Protein AF-A0A959NF34-F1 (afdb_monomer_lite)

Foldseek 3Di:
DVVVVQVPFWKWFFFADDPQAQWTWTQGPLAIWIKGFDPPDDDDGGFMKGDHRPDFAKDWIAGPVVGDIGIITTPDHSDHPVRVQVVCCVRPPDPPDPPPDGDDTHDHPVDDD

pLDDT: mean 90.26, std 12.03, range [48.81, 98.44]

Sequence (113 aa):
DHHNYWLDKEQGEVVYSDTYCSYYVVETYYGYTIVRSYAGYKPYEGTIVYGDFSSRGTRDMYNYSEDFVFTGTVTDYWLSYDEAQDALDYYCPVYGKGVTTKRVFKKSTLFKK

Radius of gyration: 13.53 Å; chains: 1; bounding box: 29×34×32 Å

Secondary structure (DSSP, 8-state):
-HHHHHHTSEEEEEEEE-TT-SEEEEEETTEEEEEEEBTTB-PPTT-EEEE--SS-EEEEEEETTTTEEEEEEEEEEEE-HHHHHHHHHHHS--TTS---SPPPPPPPSS---

Structure (mmCIF, N/CA/C/O backbone):
data_AF-A0A959NF34-F1
#
_entry.id   AF-A0A959NF34-F1
#
loop_
_atom_site.group_PDB
_atom_site.id
_atom_site.type_symbol
_atom_site.label_atom_id
_atom_site.label_alt_id
_atom_site.label_comp_id
_atom_site.label_asym_id
_atom_site.label_entity_id
_atom_site.label_seq_id
_atom_site.pdbx_PDB_ins_code
_atom_site.Cartn_x
_atom_site.Cartn_y
_atom_site.Cartn_z
_atom_site.occupancy
_atom_site.B_iso_or_equiv
_atom_site.auth_seq_id
_atom_site.auth_comp_id
_atom_site.auth_asym_id
_atom_site.auth_atom_id
_atom_site.pdbx_PDB_model_num
ATOM 1 N N . ASP A 1 1 ? 13.946 -12.216 -17.776 1.00 62.25 1 ASP A N 1
ATOM 2 C CA . ASP A 1 1 ? 13.018 -11.224 -18.361 1.00 62.25 1 ASP A CA 1
ATOM 3 C C . ASP A 1 1 ? 12.377 -10.432 -17.232 1.00 62.25 1 ASP A C 1
ATOM 5 O O . ASP A 1 1 ? 12.197 -10.950 -16.139 1.00 62.25 1 ASP A O 1
ATOM 9 N N . HIS A 1 2 ? 12.151 -9.140 -17.454 1.00 62.22 2 HIS A N 1
ATOM 10 C CA . HIS A 1 2 ? 11.795 -8.208 -16.382 1.00 62.22 2 HIS A CA 1
ATOM 11 C C . HIS A 1 2 ? 10.414 -8.506 -15.769 1.00 62.22 2 HIS A C 1
ATOM 13 O O . HIS A 1 2 ? 10.252 -8.373 -14.562 1.00 62.22 2 HIS A O 1
ATOM 19 N N . HIS A 1 3 ? 9.453 -8.988 -16.568 1.00 70.19 3 HIS A N 1
ATOM 20 C CA . HIS A 1 3 ? 8.113 -9.341 -16.084 1.00 70.19 3 HIS A CA 1
ATOM 21 C C . HIS A 1 3 ? 8.120 -10.545 -15.138 1.00 70.19 3 HIS A C 1
ATOM 23 O O . HIS A 1 3 ? 7.523 -10.460 -14.069 1.00 70.19 3 HIS A O 1
ATOM 29 N N . ASN A 1 4 ? 8.831 -11.631 -15.466 1.00 82.50 4 ASN A N 1
ATOM 30 C CA . ASN A 1 4 ? 8.807 -12.831 -14.620 1.00 82.50 4 ASN A CA 1
ATOM 31 C C . ASN A 1 4 ? 9.350 -12.568 -13.212 1.00 82.50 4 ASN A C 1
ATOM 33 O O . ASN A 1 4 ? 8.801 -13.085 -12.248 1.00 82.50 4 ASN A O 1
ATOM 37 N N . TYR A 1 5 ? 10.361 -11.701 -13.068 1.00 90.38 5 TYR A N 1
ATOM 38 C CA . TYR A 1 5 ? 10.885 -11.350 -11.745 1.00 90.38 5 TYR A CA 1
ATOM 39 C C . TYR A 1 5 ? 9.811 -10.769 -10.814 1.00 90.38 5 TYR A C 1
ATOM 41 O O . TYR A 1 5 ? 9.795 -11.094 -9.626 1.00 90.38 5 TYR A O 1
ATOM 49 N N . TRP A 1 6 ? 8.949 -9.890 -11.334 1.00 94.44 6 TRP A N 1
ATOM 50 C CA . TRP A 1 6 ? 7.914 -9.227 -10.542 1.00 94.44 6 TRP A CA 1
ATOM 51 C C . TRP A 1 6 ? 6.704 -10.121 -10.302 1.00 94.44 6 TRP A C 1
ATOM 53 O O . TRP A 1 6 ? 6.147 -10.089 -9.211 1.00 94.44 6 TRP A O 1
ATOM 63 N N . LEU A 1 7 ? 6.318 -10.938 -11.284 1.00 92.69 7 LEU A N 1
ATOM 64 C CA . LEU A 1 7 ? 5.161 -11.829 -11.155 1.00 92.69 7 LEU A CA 1
ATOM 65 C C . LEU A 1 7 ? 5.380 -12.957 -10.134 1.00 92.69 7 LEU A C 1
ATOM 67 O O . LEU A 1 7 ? 4.405 -13.471 -9.594 1.00 92.69 7 LEU A O 1
ATOM 71 N N . ASP A 1 8 ? 6.637 -13.273 -9.811 1.00 93.31 8 ASP A N 1
ATOM 72 C CA . ASP A 1 8 ? 7.005 -14.188 -8.723 1.00 93.31 8 ASP A CA 1
ATOM 73 C C . ASP A 1 8 ? 6.953 -13.531 -7.323 1.00 93.31 8 ASP A C 1
ATOM 75 O O . ASP A 1 8 ? 7.216 -14.189 -6.311 1.00 93.31 8 ASP A O 1
ATOM 79 N N . LYS A 1 9 ? 6.668 -12.224 -7.232 1.00 95.56 9 LYS A N 1
ATOM 80 C CA . LYS A 1 9 ? 6.549 -11.488 -5.960 1.00 95.56 9 LYS A CA 1
ATOM 81 C C . LYS A 1 9 ? 5.129 -11.534 -5.402 1.00 95.56 9 LYS A C 1
ATOM 83 O O . LYS A 1 9 ? 4.193 -11.994 -6.050 1.00 95.56 9 LYS A O 1
ATOM 88 N N . GLU A 1 10 ? 4.971 -11.040 -4.175 1.00 97.00 10 GLU A N 1
ATOM 89 C CA . GLU A 1 10 ? 3.664 -10.941 -3.533 1.00 97.00 10 GLU A CA 1
ATOM 90 C C . GLU A 1 10 ? 2.753 -10.020 -4.351 1.00 97.00 10 GLU A C 1
ATOM 92 O O . GLU A 1 10 ? 3.118 -8.884 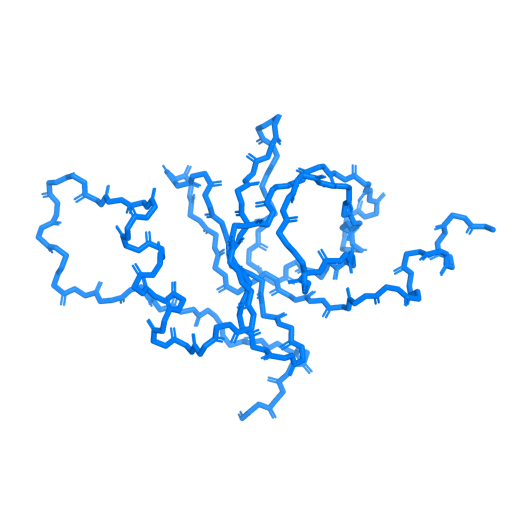-4.662 1.00 97.00 10 GLU A O 1
ATOM 97 N N . GLN A 1 11 ? 1.570 -10.527 -4.696 1.00 97.31 11 GLN A N 1
ATOM 98 C CA . GLN A 1 11 ? 0.533 -9.777 -5.390 1.00 97.31 11 GLN A CA 1
ATOM 99 C C . GLN A 1 11 ? -0.353 -9.045 -4.378 1.00 97.31 11 GLN A C 1
ATOM 101 O O . GLN A 1 11 ? -0.762 -9.616 -3.363 1.00 97.31 11 GLN A O 1
ATOM 106 N N . GLY A 1 12 ? -0.712 -7.806 -4.698 1.00 97.75 12 GLY A N 1
ATOM 107 C CA . GLY A 1 12 ? -1.691 -7.034 -3.950 1.00 97.75 12 GLY A CA 1
ATOM 108 C C . GLY A 1 12 ? -2.548 -6.144 -4.843 1.00 97.75 12 GLY A C 1
ATOM 109 O O . GLY A 1 12 ? -2.257 -5.927 -6.021 1.00 97.75 12 GLY A O 1
ATOM 110 N N . GLU A 1 13 ? -3.616 -5.615 -4.259 1.00 98.19 13 GLU A N 1
ATOM 111 C CA . GLU A 1 13 ? -4.491 -4.627 -4.884 1.00 98.19 13 GLU A CA 1
ATOM 112 C C . GLU A 1 13 ? -4.588 -3.396 -3.994 1.00 98.19 13 GLU A C 1
ATOM 114 O O . GLU A 1 13 ? -4.762 -3.497 -2.780 1.00 98.19 13 GLU A O 1
ATOM 119 N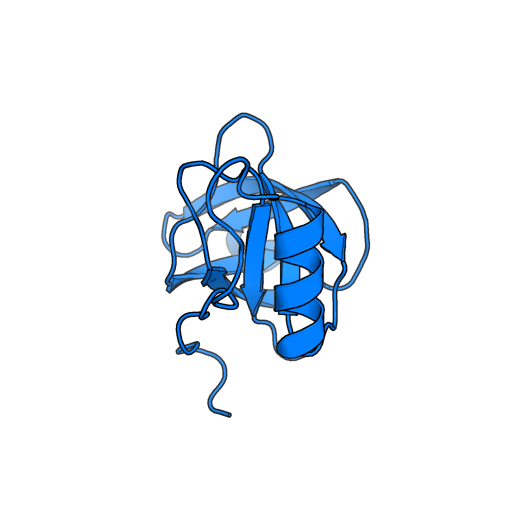 N . VAL A 1 14 ? -4.499 -2.216 -4.596 1.00 97.94 14 VAL A N 1
ATOM 120 C CA . VAL A 1 14 ? -4.684 -0.962 -3.869 1.00 97.94 14 VAL A CA 1
ATOM 121 C C . VAL A 1 14 ? -6.163 -0.812 -3.520 1.00 97.94 14 VAL A C 1
ATOM 123 O O . VAL A 1 14 ? -6.999 -0.602 -4.396 1.00 97.94 14 VAL A O 1
ATOM 126 N N . VAL A 1 15 ? -6.501 -0.905 -2.238 1.00 97.56 15 VAL A N 1
ATOM 127 C CA . VAL A 1 15 ? -7.888 -0.83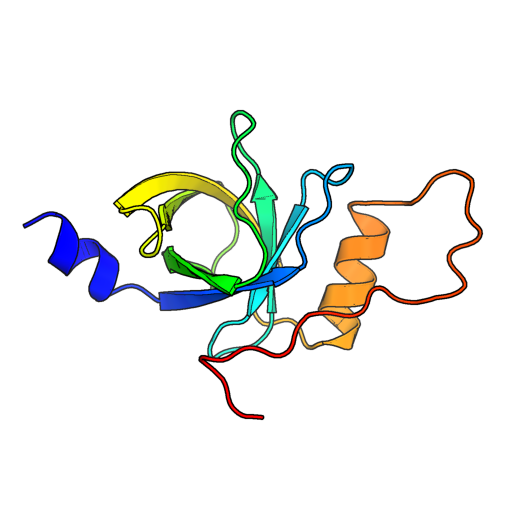6 -1.741 1.00 97.56 15 VAL A CA 1
ATOM 128 C C . VAL A 1 15 ? -8.246 0.520 -1.144 1.00 97.56 15 VAL A C 1
ATOM 130 O O . VAL A 1 15 ? -9.417 0.783 -0.873 1.00 97.56 15 VAL A O 1
ATOM 133 N N . TYR A 1 16 ? -7.254 1.389 -0.950 1.00 96.06 16 TYR A N 1
ATOM 134 C CA . TYR A 1 16 ? -7.470 2.760 -0.508 1.00 96.06 16 TYR A CA 1
ATOM 135 C C . TYR A 1 16 ? -6.370 3.691 -1.006 1.00 96.06 16 TYR A C 1
ATOM 137 O O . TYR A 1 16 ? -5.188 3.394 -0.827 1.00 96.06 16 TYR A O 1
ATOM 145 N N . SER A 1 17 ? -6.744 4.840 -1.570 1.00 93.81 17 SER A N 1
ATOM 146 C CA . SER A 1 17 ? -5.806 5.892 -1.976 1.00 93.81 17 SER A CA 1
ATOM 147 C C . SER A 1 17 ? -6.507 7.252 -1.973 1.00 93.81 17 SER A C 1
ATOM 149 O O . SER A 1 17 ? -7.536 7.422 -2.618 1.00 93.81 17 SER A O 1
ATOM 151 N N . ASP A 1 18 ? -5.961 8.239 -1.256 1.00 88.12 18 ASP A N 1
ATOM 152 C CA . ASP A 1 18 ? -6.576 9.569 -1.112 1.00 88.12 18 ASP A CA 1
ATOM 153 C C . ASP A 1 18 ? -5.641 10.684 -1.577 1.00 88.12 18 ASP A C 1
ATOM 155 O O . ASP A 1 18 ? -4.472 10.701 -1.210 1.00 88.12 18 ASP A O 1
ATOM 159 N N . THR A 1 19 ? -6.138 11.653 -2.346 1.00 84.75 19 THR A N 1
ATOM 160 C CA . THR A 1 19 ? -5.333 12.734 -2.949 1.00 84.75 19 THR A CA 1
ATOM 161 C C . THR A 1 19 ? -4.523 13.554 -1.938 1.00 84.75 19 THR A C 1
ATOM 163 O O . THR A 1 19 ? -3.438 14.023 -2.274 1.00 84.75 19 THR A O 1
ATOM 166 N N . TYR A 1 20 ? -5.000 13.702 -0.702 1.00 84.44 20 TYR A N 1
ATOM 167 C CA . TYR A 1 20 ? -4.386 14.549 0.325 1.00 84.44 20 TYR A CA 1
ATOM 168 C C . TYR A 1 20 ? -3.464 13.778 1.279 1.00 84.44 20 TYR A C 1
ATOM 170 O O . TYR A 1 20 ? -2.732 14.384 2.060 1.00 84.44 20 TYR A O 1
ATOM 178 N N . CYS A 1 21 ? -3.476 12.448 1.207 1.00 89.06 21 CYS A N 1
ATOM 179 C CA . CYS A 1 21 ? -2.689 11.550 2.039 1.00 89.06 21 CYS A CA 1
ATOM 180 C C . CYS A 1 21 ? -1.542 10.933 1.228 1.00 89.06 21 CYS A C 1
ATOM 182 O O . CYS A 1 21 ? -1.748 10.366 0.156 1.00 89.06 21 CYS A O 1
ATOM 184 N N . SER A 1 22 ? -0.309 10.999 1.733 1.00 93.06 22 SER A N 1
ATOM 185 C CA . SER A 1 22 ? 0.838 10.327 1.094 1.00 93.06 22 SER A CA 1
ATOM 186 C C . SER A 1 22 ? 0.872 8.818 1.344 1.00 93.06 22 SER A C 1
ATOM 188 O O . SER A 1 22 ? 1.834 8.166 0.959 1.00 93.06 22 SER A O 1
ATOM 190 N N . TYR A 1 23 ? -0.132 8.259 2.010 1.00 95.44 23 TYR A N 1
ATOM 191 C CA . TYR A 1 23 ? -0.227 6.838 2.305 1.00 95.44 23 TYR A CA 1
ATOM 192 C C . TYR A 1 23 ? -1.390 6.224 1.530 1.00 95.44 23 TYR A C 1
ATOM 194 O O . TYR A 1 23 ? -2.402 6.876 1.268 1.00 95.44 23 TYR A O 1
ATOM 202 N N . TYR A 1 24 ? -1.220 4.970 1.144 1.00 96.56 24 TYR A N 1
ATOM 203 C CA . TYR A 1 24 ? -2.235 4.152 0.497 1.00 96.56 24 TYR A CA 1
ATOM 204 C C . TYR A 1 24 ? -2.203 2.748 1.098 1.00 96.56 24 TYR A C 1
ATOM 206 O O . TYR A 1 24 ? -1.239 2.369 1.770 1.00 96.56 24 TYR A O 1
ATOM 214 N N . VAL A 1 25 ? -3.279 1.998 0.883 1.00 97.81 25 VAL A N 1
ATOM 215 C CA . VAL A 1 25 ? -3.438 0.649 1.431 1.00 97.81 25 VAL A CA 1
ATOM 216 C C . VAL A 1 25 ? -3.451 -0.349 0.299 1.00 97.81 25 VAL A C 1
ATOM 218 O O . VAL A 1 25 ? -4.211 -0.201 -0.659 1.00 97.81 25 VAL A O 1
ATOM 221 N N . VAL A 1 26 ? -2.630 -1.378 0.449 1.00 98.19 26 VAL A N 1
ATOM 222 C CA . VAL A 1 26 ? -2.612 -2.555 -0.410 1.00 98.19 26 VAL A CA 1
ATOM 223 C C . VAL A 1 26 ? -3.214 -3.707 0.382 1.00 98.19 26 VAL A C 1
ATOM 225 O O . VAL A 1 26 ? -2.739 -4.015 1.471 1.00 98.19 26 VAL A O 1
ATOM 228 N N . GLU A 1 27 ? -4.267 -4.333 -0.134 1.00 98.25 27 GLU A N 1
ATOM 229 C CA . GLU A 1 27 ? -4.705 -5.632 0.369 1.00 98.25 27 GLU A CA 1
ATOM 230 C C . GLU A 1 27 ? -3.857 -6.715 -0.298 1.00 98.25 27 GLU A C 1
ATOM 232 O O . GLU A 1 27 ? -3.651 -6.695 -1.513 1.00 98.25 27 GLU A O 1
ATOM 237 N N . THR A 1 28 ? -3.355 -7.644 0.507 1.00 97.31 28 THR A N 1
ATOM 238 C CA . THR A 1 28 ? -2.622 -8.831 0.070 1.00 97.31 28 THR A CA 1
ATOM 239 C C . THR A 1 28 ? -3.277 -10.082 0.646 1.00 97.31 28 THR A C 1
ATOM 241 O O . THR A 1 28 ? -4.229 -10.017 1.432 1.00 97.31 28 THR A O 1
ATOM 244 N N . TYR A 1 29 ? -2.749 -11.254 0.289 1.00 95.81 29 TYR A N 1
ATOM 245 C CA . TYR A 1 29 ? -3.223 -12.524 0.838 1.00 95.81 29 TYR A CA 1
ATOM 246 C C . TYR A 1 29 ? -3.150 -12.575 2.377 1.00 95.81 29 TYR A C 1
ATOM 248 O O . TYR A 1 29 ? -3.982 -13.218 3.016 1.00 95.81 29 TYR A O 1
ATOM 256 N N . TYR A 1 30 ? -2.182 -11.878 2.980 1.00 96.00 30 TYR A N 1
ATOM 257 C CA . TYR A 1 30 ? -1.920 -11.924 4.420 1.00 96.00 30 TYR A CA 1
ATOM 258 C C . TYR A 1 30 ? -2.655 -10.849 5.230 1.00 96.00 30 TYR A C 1
ATOM 260 O O . TYR A 1 30 ? -2.601 -10.877 6.457 1.00 96.00 30 TYR A O 1
ATOM 268 N N . GLY A 1 31 ? -3.343 -9.906 4.582 1.00 97.00 31 GLY A N 1
ATOM 269 C CA . GLY A 1 31 ? -4.020 -8.800 5.259 1.00 97.00 31 GLY A CA 1
ATOM 270 C C . GLY A 1 31 ? -3.852 -7.487 4.508 1.00 97.00 31 GLY A C 1
ATOM 271 O O . GLY A 1 31 ? -3.849 -7.464 3.281 1.00 97.00 31 GLY A O 1
ATOM 272 N N . TYR A 1 32 ? -3.733 -6.393 5.251 1.00 98.19 32 TYR A N 1
ATOM 273 C CA . TYR A 1 32 ? -3.555 -5.055 4.701 1.00 98.19 32 TYR A CA 1
ATOM 274 C C . TYR A 1 32 ? -2.148 -4.532 4.994 1.00 98.19 32 TYR A C 1
ATOM 276 O O . TYR A 1 32 ? -1.592 -4.744 6.076 1.00 98.19 32 TYR A O 1
ATOM 284 N N . THR A 1 33 ? -1.594 -3.815 4.024 1.00 98.44 33 THR A N 1
ATOM 285 C CA . THR A 1 33 ? -0.270 -3.205 4.086 1.00 98.44 33 THR A CA 1
ATOM 286 C C . THR A 1 33 ? -0.392 -1.711 3.826 1.00 98.44 33 THR A C 1
ATOM 288 O O . THR A 1 33 ? -0.995 -1.281 2.841 1.00 98.44 33 THR A O 1
ATOM 291 N N . ILE A 1 34 ? 0.198 -0.914 4.714 1.00 97.88 34 ILE A N 1
ATOM 292 C CA . ILE A 1 34 ? 0.268 0.539 4.594 1.00 97.88 34 ILE A CA 1
ATOM 293 C C . ILE A 1 34 ? 1.559 0.905 3.878 1.00 97.88 34 ILE A C 1
ATOM 295 O O . ILE A 1 34 ? 2.661 0.533 4.298 1.00 97.88 34 ILE A O 1
ATOM 299 N N . VAL A 1 35 ? 1.420 1.669 2.799 1.00 98.06 35 VAL A N 1
ATOM 300 C CA . VAL A 1 35 ? 2.555 2.104 1.996 1.00 98.06 35 VAL A CA 1
ATOM 301 C C . VAL A 1 35 ? 2.551 3.615 1.865 1.00 98.06 35 VAL A C 1
ATOM 303 O O . VAL A 1 35 ? 1.563 4.226 1.461 1.00 98.06 35 VAL A O 1
ATOM 306 N N . ARG A 1 36 ? 3.690 4.233 2.173 1.00 97.19 36 ARG A N 1
ATOM 307 C CA . ARG A 1 36 ? 3.944 5.641 1.883 1.00 97.19 36 ARG A CA 1
ATOM 308 C C . ARG A 1 36 ? 4.422 5.786 0.441 1.00 97.19 36 ARG A C 1
ATOM 310 O O . ARG A 1 36 ? 5.399 5.150 0.042 1.00 97.19 36 ARG A O 1
ATOM 317 N N . SER A 1 37 ? 3.773 6.659 -0.322 1.00 94.62 37 SER A N 1
ATOM 318 C CA . SER A 1 37 ? 4.211 7.075 -1.654 1.00 94.62 37 SER A CA 1
ATOM 319 C C . SER A 1 37 ? 5.610 7.690 -1.605 1.00 94.62 37 SER A C 1
ATOM 321 O O . SER A 1 37 ? 5.902 8.490 -0.708 1.00 94.62 37 SER A O 1
ATOM 323 N N . TYR A 1 38 ? 6.436 7.392 -2.604 1.00 90.69 38 TYR A N 1
ATOM 324 C CA . TYR A 1 38 ? 7.744 8.010 -2.800 1.00 90.69 38 TYR A CA 1
ATOM 325 C C . TYR A 1 38 ? 7.769 8.791 -4.122 1.00 90.69 38 TYR A C 1
ATOM 327 O O . TYR A 1 38 ? 7.076 8.439 -5.072 1.00 90.69 38 TYR A O 1
ATOM 335 N N . ALA A 1 39 ? 8.545 9.880 -4.176 1.00 82.44 39 ALA A N 1
ATOM 336 C CA . ALA A 1 39 ? 8.738 10.708 -5.376 1.00 82.44 39 ALA A CA 1
ATOM 337 C C . ALA A 1 39 ? 7.444 11.192 -6.078 1.00 82.44 39 ALA A C 1
ATOM 339 O O . ALA A 1 39 ? 7.438 11.446 -7.278 1.00 82.44 39 ALA A O 1
ATOM 340 N N . GLY A 1 40 ? 6.347 11.352 -5.329 1.00 79.25 40 GLY A N 1
ATOM 341 C CA . GLY A 1 40 ? 5.091 11.922 -5.830 1.00 79.25 40 GLY A CA 1
ATOM 342 C C . GLY A 1 40 ? 4.184 10.955 -6.596 1.00 79.25 40 GLY A C 1
ATOM 343 O O . GLY A 1 40 ? 3.062 11.338 -6.918 1.00 79.25 40 GLY A O 1
ATOM 344 N N . TYR A 1 41 ? 4.609 9.712 -6.839 1.00 90.19 41 TYR A N 1
ATOM 345 C CA . TYR A 1 41 ? 3.744 8.699 -7.436 1.00 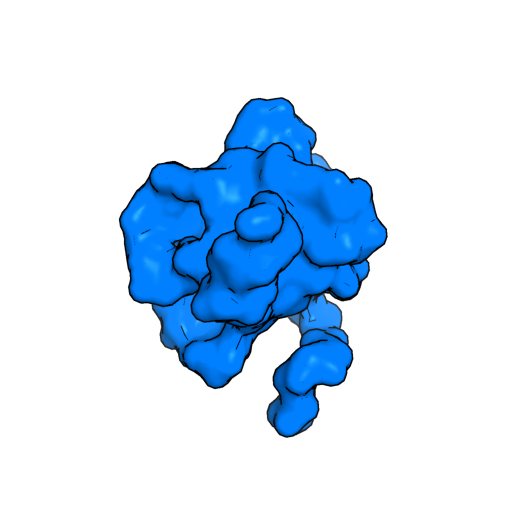90.19 41 TYR A CA 1
ATOM 346 C C . TYR A 1 41 ? 2.966 7.925 -6.367 1.00 90.19 41 TYR A C 1
ATOM 348 O O . TYR A 1 41 ? 3.540 7.432 -5.392 1.00 90.19 41 TYR A O 1
ATOM 356 N N . LYS A 1 42 ? 1.652 7.799 -6.564 1.00 93.19 42 LYS A N 1
ATOM 357 C CA . LYS A 1 42 ? 0.765 6.996 -5.723 1.00 93.19 42 LYS A CA 1
ATOM 358 C C . LYS A 1 42 ? -0.289 6.315 -6.601 1.00 93.19 42 LYS A C 1
ATOM 360 O O . LYS A 1 42 ? -1.004 7.031 -7.302 1.00 93.19 42 LYS A O 1
ATOM 365 N N . PRO A 1 43 ? -0.405 4.980 -6.558 1.00 94.62 43 PRO A N 1
ATOM 366 C CA . PRO A 1 43 ? -1.377 4.261 -7.370 1.00 94.62 43 PRO A CA 1
ATOM 367 C C . PRO A 1 43 ? -2.822 4.538 -6.921 1.00 94.62 43 PRO A C 1
ATOM 369 O O . PRO A 1 43 ? -3.081 4.922 -5.772 1.00 94.62 43 PRO A O 1
ATOM 372 N N . TYR A 1 44 ? -3.765 4.352 -7.844 1.00 94.56 44 TYR A N 1
ATOM 373 C CA . TYR A 1 44 ? -5.198 4.523 -7.604 1.00 94.56 44 TYR A CA 1
ATOM 374 C C . TYR A 1 44 ? -5.839 3.242 -7.059 1.00 94.56 44 TYR A C 1
ATOM 376 O O . TYR A 1 44 ? -5.281 2.151 -7.140 1.00 94.56 44 TYR A O 1
ATOM 384 N N . GLU A 1 45 ? -7.043 3.364 -6.503 1.00 96.31 45 GLU A N 1
ATOM 385 C CA . GLU A 1 45 ? -7.803 2.209 -6.021 1.00 96.31 45 GLU A CA 1
ATOM 386 C C . GLU A 1 45 ? -8.156 1.233 -7.157 1.00 96.31 45 GLU A C 1
ATOM 388 O O . GLU A 1 45 ? -8.729 1.612 -8.180 1.00 96.31 45 GLU A O 1
ATOM 393 N N . GLY A 1 46 ? -7.895 -0.056 -6.944 1.00 96.44 46 GLY A N 1
ATOM 394 C CA . GLY A 1 46 ? -8.044 -1.134 -7.923 1.00 96.44 46 GLY A CA 1
ATOM 395 C C . GLY A 1 46 ? -6.784 -1.428 -8.740 1.00 96.44 46 GLY A C 1
ATOM 396 O O . GLY A 1 46 ? -6.788 -2.379 -9.517 1.00 96.44 46 GLY A O 1
ATOM 397 N N . THR A 1 47 ? -5.709 -0.647 -8.586 1.00 97.25 47 THR A N 1
ATOM 398 C CA . THR A 1 47 ? -4.423 -0.958 -9.218 1.00 97.25 47 THR A CA 1
ATOM 399 C C . THR A 1 47 ? -3.857 -2.259 -8.649 1.00 97.25 47 THR A C 1
ATOM 401 O O . THR A 1 47 ? -3.769 -2.423 -7.429 1.00 97.25 47 THR A O 1
ATOM 404 N N . ILE A 1 48 ? -3.439 -3.161 -9.538 1.00 97.75 48 ILE A N 1
ATOM 405 C CA . ILE A 1 48 ? -2.764 -4.409 -9.176 1.00 97.75 48 ILE A CA 1
ATOM 406 C C . ILE A 1 48 ? -1.264 -4.153 -9.104 1.00 97.75 48 ILE A C 1
ATOM 408 O O . ILE A 1 48 ? -0.662 -3.631 -10.046 1.00 97.75 48 ILE A O 1
ATOM 412 N N . VAL A 1 49 ? -0.662 -4.533 -7.983 1.00 97.69 49 VAL A N 1
ATOM 413 C CA . VAL A 1 49 ? 0.752 -4.303 -7.697 1.00 97.69 49 VAL A CA 1
ATOM 414 C C . VAL A 1 49 ? 1.448 -5.595 -7.286 1.00 97.69 49 VAL A C 1
ATOM 416 O O . VAL A 1 49 ? 0.843 -6.474 -6.675 1.00 97.69 49 VAL A O 1
ATOM 419 N N . TYR A 1 50 ? 2.734 -5.689 -7.605 1.00 97.94 50 TYR A N 1
ATOM 420 C CA . TYR A 1 50 ? 3.609 -6.782 -7.194 1.00 97.94 50 TYR A CA 1
ATOM 421 C C . TYR A 1 50 ? 4.828 -6.232 -6.461 1.00 97.94 50 TYR A C 1
ATOM 423 O O . TYR A 1 50 ? 5.423 -5.238 -6.881 1.00 97.94 50 TYR A O 1
ATOM 431 N N . GLY A 1 51 ? 5.230 -6.877 -5.372 1.00 97.00 51 GLY A N 1
ATOM 432 C CA . GLY A 1 51 ? 6.370 -6.423 -4.585 1.00 97.00 51 GLY A CA 1
ATOM 433 C C . GLY A 1 51 ? 6.598 -7.263 -3.340 1.00 97.00 51 GLY A C 1
ATOM 434 O O . GLY A 1 51 ? 6.056 -8.351 -3.194 1.00 97.00 51 GLY A O 1
ATOM 435 N N . ASP A 1 52 ? 7.433 -6.761 -2.441 1.00 97.25 52 ASP A N 1
ATOM 436 C CA . ASP A 1 52 ? 7.484 -7.264 -1.070 1.00 97.25 52 ASP A CA 1
ATOM 437 C C . ASP A 1 52 ? 6.578 -6.366 -0.223 1.00 97.25 52 ASP A C 1
ATOM 439 O O . ASP A 1 52 ? 6.917 -5.209 0.021 1.00 97.25 52 ASP A O 1
ATOM 443 N N . PHE A 1 53 ? 5.410 -6.860 0.184 1.00 97.88 53 PHE A N 1
ATOM 444 C CA . PHE A 1 53 ? 4.475 -6.128 1.046 1.00 97.88 53 PHE A CA 1
ATOM 445 C C . PHE A 1 53 ? 4.479 -6.656 2.483 1.00 97.88 53 PHE A C 1
ATOM 447 O O . PHE A 1 53 ? 3.720 -6.158 3.310 1.00 97.88 53 PHE A O 1
ATOM 454 N N . SER A 1 54 ? 5.359 -7.615 2.783 1.00 97.50 54 SER A N 1
ATOM 455 C CA . SER A 1 54 ? 5.406 -8.386 4.030 1.00 97.50 54 SER A CA 1
ATOM 456 C C . SER A 1 54 ? 6.640 -8.070 4.887 1.00 97.50 54 SER A C 1
ATOM 458 O O . SER A 1 54 ? 6.960 -8.781 5.839 1.00 97.50 54 SER A O 1
ATOM 460 N N . SER A 1 55 ? 7.356 -6.995 4.563 1.00 97.50 55 SER A N 1
ATOM 461 C CA . SER A 1 55 ? 8.484 -6.487 5.343 1.00 97.50 55 SER A CA 1
ATOM 462 C C . SER A 1 55 ? 8.452 -4.959 5.417 1.00 97.50 55 SER A C 1
ATOM 464 O O . SER A 1 55 ? 7.873 -4.300 4.558 1.00 97.50 55 SER A O 1
ATOM 466 N N . ARG A 1 56 ? 9.098 -4.334 6.406 1.00 97.44 56 ARG A N 1
ATOM 467 C CA . ARG A 1 56 ? 9.200 -2.858 6.504 1.00 97.44 56 ARG A CA 1
ATOM 468 C C . ARG A 1 56 ? 10.357 -2.292 5.686 1.00 97.44 56 ARG A C 1
ATOM 470 O O . ARG A 1 56 ? 11.399 -2.934 5.574 1.00 97.44 56 ARG A O 1
ATOM 477 N N . GLY A 1 57 ? 10.188 -1.083 5.147 1.00 97.56 57 GLY A N 1
ATOM 478 C CA . GLY A 1 57 ? 11.252 -0.348 4.453 1.00 97.56 57 GLY A CA 1
ATOM 479 C C . GLY A 1 57 ? 10.899 0.151 3.052 1.00 97.56 57 GLY A C 1
ATOM 480 O O . GLY A 1 57 ? 9.833 -0.132 2.506 1.00 97.56 57 GLY A O 1
ATOM 481 N N . THR A 1 58 ? 11.818 0.938 2.490 1.00 97.38 58 THR A N 1
ATOM 482 C CA . THR A 1 58 ? 11.712 1.505 1.139 1.00 97.38 58 THR A CA 1
ATOM 483 C C . THR A 1 58 ? 12.188 0.504 0.104 1.00 97.38 58 THR A C 1
ATOM 485 O O . THR A 1 58 ? 13.269 -0.066 0.252 1.00 97.38 58 THR A O 1
ATOM 488 N N . ARG A 1 59 ? 11.393 0.301 -0.943 1.00 96.38 59 ARG A N 1
ATOM 489 C CA . ARG A 1 59 ? 11.696 -0.631 -2.027 1.00 96.38 59 ARG A CA 1
ATOM 490 C C . ARG A 1 59 ? 10.906 -0.309 -3.280 1.00 96.38 59 ARG A C 1
ATOM 492 O O . ARG A 1 59 ? 9.927 0.437 -3.238 1.00 96.38 59 ARG A O 1
ATOM 499 N N . ASP A 1 60 ? 11.322 -0.948 -4.356 1.00 96.75 60 ASP A N 1
ATOM 500 C CA . ASP A 1 60 ? 10.624 -0.899 -5.624 1.00 96.75 60 ASP A CA 1
ATOM 501 C C . ASP A 1 60 ? 9.487 -1.922 -5.671 1.00 96.75 60 ASP A C 1
ATOM 503 O O . ASP A 1 60 ? 9.557 -3.014 -5.098 1.00 96.75 60 ASP A O 1
ATOM 507 N N . MET A 1 61 ? 8.427 -1.520 -6.353 1.00 96.62 61 MET A N 1
ATOM 508 C CA . MET A 1 61 ? 7.170 -2.221 -6.544 1.00 96.62 61 MET A CA 1
ATOM 509 C C . MET A 1 61 ? 6.795 -2.086 -8.013 1.00 96.62 61 MET A C 1
ATOM 511 O O . MET A 1 61 ? 7.110 -1.090 -8.663 1.00 96.62 61 MET A O 1
ATOM 515 N N . TYR A 1 62 ? 6.104 -3.078 -8.544 1.00 97.06 62 TYR A N 1
ATOM 516 C CA . TYR A 1 62 ? 5.675 -3.089 -9.928 1.00 97.06 62 TYR A CA 1
ATOM 517 C C . TYR A 1 62 ? 4.174 -2.856 -10.011 1.00 97.06 62 TYR A C 1
ATOM 519 O O . TYR A 1 62 ? 3.389 -3.617 -9.449 1.00 97.06 62 TYR A O 1
ATOM 527 N N . ASN A 1 63 ? 3.776 -1.792 -10.703 1.00 96.31 63 ASN A N 1
ATOM 528 C CA . ASN A 1 63 ? 2.394 -1.564 -11.080 1.00 96.31 63 ASN A CA 1
ATOM 529 C C . ASN A 1 63 ? 2.101 -2.382 -12.340 1.00 96.31 63 ASN A C 1
ATOM 531 O O . ASN A 1 63 ? 2.526 -2.022 -13.436 1.00 96.31 63 ASN A O 1
ATOM 535 N N . TYR A 1 64 ? 1.356 -3.471 -12.171 1.00 95.94 64 TYR A N 1
ATOM 536 C CA . TYR A 1 64 ? 0.983 -4.358 -13.268 1.00 95.94 64 TYR A CA 1
ATOM 537 C C . TYR A 1 64 ? -0.085 -3.745 -14.179 1.00 95.94 64 TYR A C 1
ATOM 539 O O . TYR A 1 64 ? -0.120 -4.026 -15.372 1.00 95.94 64 TYR A O 1
ATOM 547 N N . SER A 1 65 ? -0.959 -2.898 -13.631 1.00 93.50 65 SER A N 1
ATOM 548 C CA . SER A 1 65 ? -2.032 -2.254 -14.394 1.00 93.50 65 SER A CA 1
ATOM 549 C C . SER A 1 65 ? -1.518 -1.205 -15.385 1.00 93.50 65 SER A C 1
ATOM 551 O O . SER A 1 65 ? -2.140 -1.009 -16.425 1.00 93.50 65 SER A O 1
ATOM 553 N N . GLU A 1 66 ? -0.410 -0.533 -15.065 1.00 93.44 66 GLU A N 1
ATOM 554 C CA . GLU A 1 66 ? 0.176 0.549 -15.876 1.00 93.44 66 GLU A CA 1
ATOM 555 C C . GLU A 1 66 ? 1.567 0.198 -16.444 1.00 93.44 66 GLU A C 1
ATOM 557 O O . GLU A 1 66 ? 2.162 1.007 -17.150 1.00 93.44 66 GLU A O 1
ATOM 562 N N . ASP A 1 67 ? 2.066 -1.007 -16.157 1.00 94.00 67 ASP A N 1
ATOM 56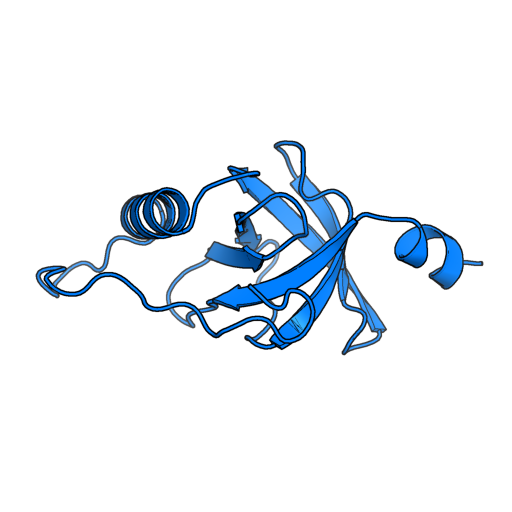3 C CA . ASP A 1 67 ? 3.326 -1.578 -16.647 1.00 94.00 67 ASP A CA 1
ATOM 564 C C . ASP A 1 67 ? 4.589 -0.746 -16.353 1.00 94.00 67 ASP A C 1
ATOM 566 O O . ASP A 1 67 ? 5.400 -0.444 -17.231 1.00 94.00 67 ASP A O 1
ATOM 570 N N . PHE A 1 68 ? 4.792 -0.374 -15.087 1.00 94.44 68 PHE A N 1
ATOM 571 C CA . PHE A 1 68 ? 6.045 0.261 -14.671 1.00 94.44 68 PHE A CA 1
ATOM 572 C C . PHE A 1 68 ? 6.404 0.017 -13.207 1.00 94.44 68 PHE A C 1
ATOM 574 O O . PHE A 1 68 ? 5.582 -0.381 -12.382 1.00 94.44 68 PHE A O 1
ATOM 581 N N . VAL A 1 69 ? 7.673 0.270 -12.883 1.00 95.75 69 VAL A N 1
ATOM 582 C CA . VAL A 1 69 ? 8.230 0.130 -11.535 1.00 95.75 69 VAL A CA 1
ATOM 583 C C . VAL A 1 69 ? 8.254 1.482 -10.838 1.00 95.75 69 VAL A C 1
ATOM 585 O O . VAL A 1 69 ? 8.655 2.489 -11.418 1.00 95.75 69 VAL A O 1
ATOM 588 N N . PHE A 1 70 ? 7.855 1.492 -9.575 1.00 96.06 70 PHE A N 1
ATOM 589 C CA . PHE A 1 70 ? 7.837 2.673 -8.730 1.00 96.06 70 PHE A CA 1
ATOM 590 C C . PHE A 1 70 ? 8.310 2.332 -7.321 1.00 96.06 70 PHE A C 1
ATOM 592 O O . PHE A 1 70 ? 8.233 1.189 -6.881 1.00 96.06 70 PHE A O 1
ATOM 599 N N . THR A 1 71 ? 8.782 3.333 -6.590 1.00 97.19 71 THR A N 1
ATOM 600 C CA . THR A 1 71 ? 9.272 3.145 -5.224 1.00 97.19 71 THR A CA 1
ATOM 601 C C . THR A 1 71 ? 8.181 3.496 -4.211 1.00 97.19 71 THR A C 1
ATOM 603 O O . THR A 1 71 ? 7.424 4.455 -4.382 1.00 97.19 71 THR A O 1
ATOM 606 N N . GLY A 1 72 ? 8.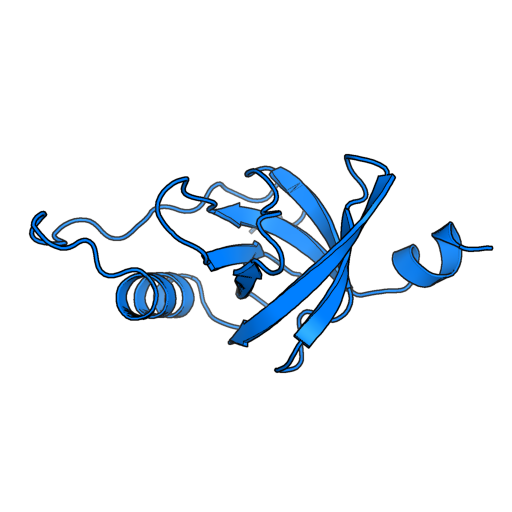121 2.749 -3.113 1.00 97.19 72 GLY A N 1
ATOM 607 C CA . GLY A 1 72 ? 7.286 3.048 -1.953 1.00 97.19 72 GLY A CA 1
ATOM 608 C C . GLY A 1 72 ? 7.961 2.608 -0.658 1.00 97.19 72 GLY A C 1
ATOM 609 O O . GLY A 1 72 ? 8.913 1.827 -0.673 1.00 97.19 72 GLY A O 1
ATOM 610 N N . THR A 1 73 ? 7.476 3.105 0.478 1.00 97.88 73 THR A N 1
ATOM 611 C CA . THR A 1 73 ? 7.935 2.660 1.803 1.00 97.88 73 THR A CA 1
ATOM 612 C C . THR A 1 73 ? 6.818 1.907 2.501 1.00 97.88 73 THR A C 1
ATOM 614 O O . THR A 1 73 ? 5.822 2.518 2.882 1.00 97.88 73 THR A O 1
ATOM 617 N N . VAL A 1 74 ? 6.989 0.601 2.705 1.00 98.12 74 VAL A N 1
ATOM 618 C CA . VAL A 1 74 ? 6.070 -0.180 3.541 1.00 98.12 74 VAL A CA 1
ATOM 619 C C . VAL A 1 74 ? 6.319 0.179 4.998 1.00 98.12 74 VAL A C 1
ATOM 621 O O . VAL A 1 74 ? 7.428 -0.024 5.510 1.00 98.12 74 VAL A O 1
ATOM 624 N N . THR A 1 75 ? 5.302 0.734 5.652 1.00 97.94 75 THR A N 1
ATOM 625 C CA . THR A 1 75 ? 5.380 1.124 7.065 1.00 97.94 75 THR A CA 1
ATOM 626 C C . THR A 1 75 ? 4.829 0.047 7.976 1.00 97.94 75 THR A C 1
ATOM 628 O O . THR A 1 75 ? 5.453 -0.245 8.992 1.00 97.94 75 THR A O 1
ATOM 631 N N . ASP A 1 76 ? 3.736 -0.600 7.577 1.00 97.94 76 ASP A N 1
ATOM 632 C CA . ASP A 1 76 ? 3.060 -1.649 8.339 1.00 97.94 76 ASP A CA 1
ATOM 633 C C . ASP A 1 76 ? 2.449 -2.666 7.386 1.00 97.94 76 ASP A C 1
ATOM 635 O O . ASP A 1 76 ? 2.097 -2.327 6.258 1.00 97.94 76 ASP A O 1
ATOM 639 N N . TYR A 1 77 ? 2.353 -3.914 7.827 1.00 98.19 77 TYR A N 1
ATOM 640 C CA . TYR A 1 77 ? 1.957 -5.048 7.000 1.00 98.19 77 TYR A CA 1
ATOM 641 C C . TYR A 1 77 ? 1.246 -6.109 7.840 1.00 98.19 77 TYR A C 1
ATOM 643 O O . TYR A 1 77 ? 1.360 -6.102 9.067 1.00 98.19 77 TYR A O 1
ATOM 651 N N . TRP A 1 78 ? 0.533 -7.015 7.162 1.00 97.69 78 TRP A N 1
ATOM 652 C CA . TRP A 1 78 ? -0.285 -8.081 7.772 1.00 97.69 78 TRP A CA 1
ATOM 653 C C . TRP A 1 78 ? -1.313 -7.561 8.779 1.00 97.69 78 TRP A C 1
ATOM 655 O O . TRP A 1 78 ? -1.675 -8.247 9.733 1.00 97.69 78 TRP A O 1
ATOM 665 N N . LEU A 1 79 ? -1.781 -6.334 8.567 1.00 98.00 79 LEU A N 1
ATOM 666 C CA . LEU A 1 79 ? -2.787 -5.731 9.418 1.00 98.00 79 LEU A CA 1
ATOM 667 C C . LEU A 1 79 ? -4.148 -6.367 9.140 1.00 98.00 79 LEU A C 1
ATOM 669 O O . LEU A 1 79 ? -4.478 -6.718 8.001 1.00 98.00 79 LEU A O 1
ATOM 673 N N . SER A 1 80 ? -4.970 -6.456 10.176 1.00 97.12 80 SER A N 1
ATOM 674 C CA . SER A 1 80 ? -6.413 -6.596 10.023 1.00 97.12 80 SER A CA 1
ATOM 675 C C . SER A 1 80 ? -7.028 -5.321 9.429 1.00 97.12 80 SER A C 1
ATOM 677 O O . SER A 1 80 ? -6.379 -4.282 9.299 1.00 97.12 80 SER A O 1
ATOM 679 N N . TYR A 1 81 ? -8.304 -5.400 9.046 1.00 95.31 81 TYR A N 1
ATOM 680 C CA . TYR A 1 81 ? -9.022 -4.254 8.487 1.00 95.31 81 TYR A CA 1
ATOM 681 C C . TYR A 1 81 ? -9.056 -3.071 9.468 1.00 95.31 81 TYR A C 1
ATOM 683 O O . TYR A 1 81 ? -8.725 -1.952 9.085 1.00 95.31 81 TYR A O 1
ATOM 691 N N . ASP A 1 82 ? -9.387 -3.331 10.737 1.00 94.50 82 ASP A N 1
ATOM 692 C CA . ASP A 1 82 ? -9.452 -2.299 11.775 1.00 94.50 82 ASP A CA 1
ATOM 693 C C . ASP A 1 82 ? -8.080 -1.681 12.069 1.00 94.50 82 ASP A C 1
ATOM 695 O O . ASP A 1 82 ? -7.966 -0.460 12.143 1.00 94.50 82 ASP A O 1
ATOM 699 N N . GLU A 1 83 ? -7.023 -2.493 12.159 1.00 96.12 83 GLU A N 1
ATOM 700 C CA . GLU A 1 83 ? -5.661 -1.989 12.387 1.00 96.12 83 GLU A CA 1
ATOM 701 C C . GLU A 1 83 ? -5.173 -1.110 11.231 1.00 96.12 83 GLU A C 1
ATOM 703 O O . GLU A 1 83 ? -4.510 -0.100 11.455 1.00 96.12 83 GLU A O 1
ATOM 708 N N . ALA A 1 84 ? -5.514 -1.459 9.989 1.00 95.81 84 ALA A N 1
ATOM 709 C CA . ALA A 1 84 ? -5.160 -0.648 8.830 1.00 95.81 84 ALA A CA 1
ATOM 710 C C . ALA A 1 84 ? -5.919 0.686 8.789 1.00 95.81 84 ALA A C 1
ATOM 712 O O . ALA A 1 84 ? -5.347 1.701 8.383 1.00 95.81 84 ALA A O 1
ATOM 713 N N . GLN A 1 85 ? -7.182 0.714 9.228 1.00 93.62 85 GLN A N 1
ATOM 714 C CA . GLN A 1 85 ? -7.923 1.967 9.398 1.00 93.62 85 GLN A CA 1
ATOM 715 C C . GLN A 1 85 ? -7.255 2.855 10.452 1.00 93.62 85 GLN A C 1
ATOM 717 O O . GLN A 1 85 ? -6.981 4.024 10.179 1.00 93.62 85 GLN A O 1
ATOM 722 N N . ASP A 1 86 ? -6.931 2.284 11.612 1.00 92.38 86 ASP A N 1
ATOM 723 C CA . ASP A 1 86 ? -6.310 3.014 12.715 1.00 92.38 86 ASP A CA 1
ATOM 724 C C . ASP A 1 86 ? -4.906 3.530 12.323 1.00 92.38 86 ASP A C 1
ATOM 726 O O . ASP A 1 86 ? -4.550 4.676 12.614 1.00 92.38 86 ASP A O 1
ATOM 730 N N . ALA A 1 87 ? -4.127 2.732 11.584 1.00 93.88 87 ALA A N 1
ATOM 731 C CA . ALA A 1 87 ? -2.827 3.137 11.053 1.00 93.88 87 ALA A CA 1
ATOM 732 C C . ALA A 1 87 ? -2.945 4.303 10.057 1.00 93.88 87 ALA A C 1
ATOM 734 O O . ALA A 1 87 ? -2.179 5.266 10.134 1.00 93.88 87 ALA A O 1
ATOM 735 N N . LEU A 1 88 ? -3.917 4.268 9.139 1.00 91.19 88 LEU A N 1
ATOM 736 C CA . LEU A 1 88 ? -4.161 5.396 8.236 1.00 91.19 88 LEU A CA 1
ATOM 737 C C . LEU A 1 88 ? -4.577 6.663 8.977 1.00 91.19 88 LEU A C 1
ATOM 739 O O . LEU A 1 88 ? -4.159 7.749 8.579 1.00 91.19 88 LEU A O 1
ATOM 743 N N . ASP A 1 89 ? -5.396 6.552 10.018 1.00 88.94 89 ASP A N 1
ATOM 744 C CA . ASP A 1 89 ? -5.813 7.713 10.802 1.00 88.94 89 ASP A CA 1
ATOM 745 C C . ASP A 1 89 ? -4.626 8.331 11.557 1.00 88.94 89 ASP A C 1
ATOM 747 O O . ASP A 1 89 ? -4.526 9.558 11.647 1.00 88.94 89 ASP A O 1
ATOM 751 N N . TYR A 1 90 ? -3.674 7.504 12.002 1.00 90.69 90 TYR A N 1
ATOM 752 C CA . TYR A 1 90 ? -2.405 7.962 12.567 1.00 90.69 90 TYR A CA 1
ATOM 753 C C . TYR A 1 90 ? -1.503 8.652 11.529 1.00 90.69 90 TYR A C 1
ATOM 755 O O . TYR A 1 90 ? -0.978 9.736 11.789 1.00 90.69 90 TYR A O 1
ATOM 763 N N . TYR A 1 91 ? -1.315 8.051 10.349 1.00 90.75 91 TYR A N 1
ATOM 764 C CA . TYR A 1 91 ? -0.403 8.577 9.322 1.00 90.75 91 TYR A CA 1
ATOM 765 C C . TYR A 1 91 ? -0.973 9.741 8.513 1.00 90.75 91 TYR A C 1
ATOM 767 O O . TYR A 1 91 ? -0.221 10.588 8.023 1.00 90.75 91 TYR A O 1
ATOM 775 N N . CYS A 1 92 ? -2.292 9.783 8.367 1.00 87.56 92 CYS A N 1
ATOM 776 C CA . CYS A 1 92 ? -3.023 10.795 7.623 1.00 87.56 92 CYS A CA 1
ATOM 777 C C . CYS A 1 92 ? -4.125 11.411 8.489 1.00 87.56 92 CYS A C 1
ATOM 779 O O . CYS A 1 92 ? -5.315 11.250 8.188 1.00 87.56 92 CYS A O 1
ATOM 781 N N . PRO A 1 93 ? -3.750 12.161 9.541 1.00 80.62 93 PRO A N 1
ATOM 782 C CA . PRO A 1 93 ? -4.718 12.840 10.382 1.00 80.62 93 PRO A CA 1
ATOM 783 C C . PRO A 1 93 ? -5.443 13.911 9.563 1.00 80.62 93 PRO A C 1
ATOM 785 O O . PRO A 1 93 ? -4.831 14.803 8.969 1.00 80.62 93 PRO A O 1
ATOM 788 N N . VAL A 1 94 ? -6.772 13.840 9.525 1.00 68.88 94 VAL A N 1
ATOM 789 C CA . VAL A 1 94 ? -7.592 14.867 8.877 1.00 68.88 94 VAL A CA 1
ATOM 790 C C . VAL A 1 94 ? -7.715 16.052 9.835 1.00 68.88 94 VAL A C 1
ATOM 792 O O . VAL A 1 94 ? -8.617 16.104 10.668 1.00 68.88 94 VAL A O 1
ATOM 795 N N . TYR A 1 95 ? -6.803 17.021 9.751 1.00 52.59 95 TYR A N 1
ATOM 796 C CA . TYR A 1 95 ? -6.926 18.254 10.533 1.00 52.59 95 TYR A CA 1
ATOM 797 C C . TYR A 1 95 ? -8.216 19.001 10.142 1.00 52.59 95 TYR A C 1
ATOM 799 O O . TYR A 1 95 ? -8.393 19.400 8.993 1.00 52.59 95 TYR A O 1
ATOM 807 N N . GLY A 1 96 ? -9.128 19.191 11.101 1.00 52.78 96 GLY A N 1
ATOM 808 C CA . GLY A 1 96 ? -10.324 20.035 10.945 1.00 52.78 96 GLY A CA 1
ATOM 809 C C . GLY A 1 96 ? -11.632 19.318 10.586 1.00 52.78 96 GLY A C 1
ATOM 810 O O . GLY A 1 96 ? -12.681 19.958 10.590 1.00 52.78 96 GLY A O 1
ATOM 811 N N . LYS A 1 97 ? -11.620 18.002 10.349 1.00 49.88 97 LYS A N 1
ATOM 812 C CA . LYS A 1 97 ? -12.838 17.181 10.390 1.00 49.88 97 LYS A CA 1
ATOM 813 C C . LYS A 1 97 ? -12.716 16.307 11.622 1.00 49.88 97 LYS A C 1
ATOM 815 O O . LYS A 1 97 ? -11.798 15.500 11.679 1.00 49.88 97 LYS A O 1
ATOM 820 N N . GLY A 1 98 ? -13.584 16.480 12.620 1.00 48.81 98 GLY A N 1
ATOM 821 C CA . GLY A 1 98 ? -13.678 15.495 13.697 1.00 48.81 98 GLY A CA 1
ATOM 822 C C . GLY A 1 98 ? -13.824 14.124 13.043 1.00 48.81 98 GLY A C 1
ATOM 823 O O . GLY A 1 98 ? -14.793 13.916 12.316 1.00 48.81 98 GLY A O 1
ATOM 824 N N . VAL A 1 99 ? -12.817 13.256 13.176 1.00 58.22 99 VAL A N 1
ATOM 825 C CA . VAL A 1 99 ? -12.798 11.946 12.516 1.00 58.22 99 VAL A CA 1
ATOM 826 C C . VAL A 1 99 ? -13.807 11.075 13.254 1.00 58.22 99 VAL A C 1
ATOM 828 O O . VAL A 1 99 ? -13.480 10.355 14.186 1.00 58.22 99 VAL A O 1
ATOM 831 N N . THR A 1 100 ? -15.081 11.237 12.913 1.00 55.97 100 THR A N 1
ATOM 832 C CA . THR A 1 100 ? -16.187 10.446 13.460 1.00 55.97 100 THR A CA 1
ATOM 833 C C . THR A 1 100 ? -16.522 9.257 12.566 1.00 55.97 100 THR A C 1
ATOM 835 O O . THR A 1 100 ? -17.272 8.378 12.979 1.00 55.97 100 THR A O 1
ATOM 838 N N . THR A 1 101 ? -15.948 9.188 11.362 1.00 66.06 101 THR A N 1
ATOM 839 C CA . THR A 1 101 ? -16.162 8.104 10.400 1.00 66.06 101 THR A CA 1
ATOM 840 C C . THR A 1 101 ? -14.830 7.482 10.000 1.00 66.06 101 THR A C 1
ATOM 842 O O . THR A 1 101 ? -14.028 8.143 9.336 1.00 66.06 101 THR A O 1
ATOM 845 N N . LYS A 1 102 ? -14.615 6.213 10.375 1.00 74.25 102 LYS A N 1
ATOM 846 C CA . LYS A 1 102 ? -13.475 5.418 9.900 1.00 74.25 102 LYS A CA 1
ATOM 847 C C . LYS A 1 102 ? -13.472 5.362 8.366 1.00 74.25 102 LYS A C 1
ATOM 849 O O . LYS A 1 102 ? -14.532 5.264 7.740 1.00 74.25 102 LYS A O 1
ATOM 854 N N . ARG A 1 103 ? -12.285 5.412 7.757 1.00 84.69 103 ARG A N 1
ATOM 855 C CA . ARG A 1 103 ? -12.106 5.299 6.296 1.00 84.69 103 ARG A CA 1
ATOM 856 C C . ARG A 1 103 ? -12.603 3.938 5.813 1.00 84.69 103 ARG A C 1
ATOM 858 O O . ARG A 1 103 ? -12.305 2.929 6.436 1.00 84.69 103 ARG A O 1
ATOM 865 N N . VAL A 1 104 ? -13.349 3.890 4.715 1.00 90.44 104 VAL A N 1
ATOM 866 C CA . VAL A 1 104 ? -13.849 2.627 4.148 1.00 90.44 104 VAL A CA 1
ATOM 867 C C . VAL A 1 104 ? -12.954 2.220 2.988 1.00 90.44 104 VAL A C 1
ATOM 869 O O . VAL A 1 104 ? -12.741 3.027 2.086 1.00 90.44 104 VAL A O 1
ATOM 872 N N . PHE A 1 105 ? -12.433 0.992 3.006 1.00 93.94 105 PHE A N 1
ATOM 873 C CA . PHE A 1 105 ? -11.627 0.477 1.897 1.00 93.94 105 PHE A CA 1
ATOM 874 C C . PHE A 1 105 ? -12.516 -0.164 0.841 1.00 93.94 105 PHE A C 1
ATOM 876 O O . PHE A 1 105 ? -13.543 -0.781 1.144 1.00 93.94 105 PHE A O 1
ATOM 883 N N . LYS A 1 106 ? -12.107 -0.030 -0.416 1.00 95.00 106 LYS A N 1
ATOM 884 C CA . LYS A 1 106 ? -12.737 -0.727 -1.529 1.00 95.00 106 LYS A CA 1
ATOM 885 C C . LYS A 1 106 ? -12.548 -2.232 -1.349 1.00 95.00 106 LYS A C 1
ATOM 887 O O . LYS A 1 106 ? -11.468 -2.690 -0.994 1.00 95.00 106 LYS A O 1
ATOM 892 N N . LYS A 1 107 ? -13.590 -3.017 -1.632 1.00 92.56 107 LYS A N 1
ATOM 893 C CA . LYS A 1 107 ? -13.470 -4.479 -1.627 1.00 92.56 107 LYS A CA 1
ATOM 894 C C . LYS A 1 107 ? -12.505 -4.917 -2.732 1.00 92.56 107 LYS A C 1
ATOM 896 O O . LYS A 1 107 ? -12.735 -4.575 -3.894 1.00 92.56 107 LYS A O 1
ATOM 901 N N . SER A 1 108 ? -11.482 -5.692 -2.373 1.00 93.56 108 SER A N 1
ATOM 902 C CA . SER A 1 108 ? -10.565 -6.277 -3.347 1.00 93.56 108 SER A CA 1
ATOM 903 C C . SER A 1 108 ? -11.286 -7.238 -4.300 1.00 93.56 108 SER A C 1
ATOM 905 O O . SER A 1 108 ? -12.191 -7.993 -3.930 1.00 93.56 108 SER A O 1
ATOM 907 N N . THR A 1 109 ? -10.864 -7.197 -5.559 1.00 94.31 109 THR A N 1
ATOM 908 C CA . THR A 1 109 ? -11.222 -8.142 -6.614 1.00 94.31 109 THR A CA 1
ATOM 909 C C . THR A 1 109 ? -10.342 -9.395 -6.600 1.00 94.31 109 THR A C 1
ATOM 911 O O . THR A 1 109 ? -10.804 -10.453 -7.036 1.00 94.31 109 THR A O 1
ATOM 914 N N . LEU A 1 110 ? -9.119 -9.301 -6.061 1.00 90.12 110 LEU A N 1
ATOM 915 C CA . LEU A 1 110 ? -8.187 -10.420 -5.893 1.00 90.12 110 LEU A CA 1
ATOM 916 C C . LEU A 1 110 ? -8.585 -11.347 -4.739 1.00 90.12 110 LEU A C 1
ATOM 918 O O . LEU A 1 110 ? -8.540 -12.570 -4.877 1.00 90.12 110 LEU A O 1
ATOM 922 N N . PHE A 1 111 ? -8.996 -10.774 -3.605 1.00 87.12 111 PHE A N 1
ATOM 923 C CA . PHE A 1 111 ? -9.232 -11.524 -2.373 1.00 87.12 111 PHE A CA 1
ATOM 924 C C . PHE A 1 111 ? -10.723 -11.525 -2.025 1.00 87.12 111 PHE A C 1
ATOM 926 O O . PHE A 1 111 ? -11.272 -10.586 -1.450 1.00 87.12 111 PHE A O 1
ATOM 933 N N . LYS A 1 112 ? -11.416 -12.612 -2.382 1.00 71.81 112 LYS A N 1
ATOM 934 C CA . LYS A 1 112 ? -12.817 -12.817 -1.991 1.00 71.81 112 LYS A CA 1
ATOM 935 C C . LYS A 1 112 ? -12.877 -13.325 -0.552 1.00 71.81 112 LYS A C 1
ATOM 937 O O . LYS A 1 112 ? -12.820 -14.528 -0.320 1.00 71.81 112 LYS A O 1
ATOM 942 N N . LYS A 1 113 ? -12.981 -12.385 0.384 1.00 60.69 113 LYS A N 1
ATOM 943 C CA . LYS A 1 113 ? -13.418 -12.629 1.763 1.00 60.69 113 LYS A CA 1
ATOM 944 C C . LYS A 1 113 ? -14.944 -12.573 1.856 1.00 60.69 113 LYS A C 1
ATOM 946 O O . LYS A 1 113 ? -15.563 -11.740 1.129 1.00 60.69 113 LYS A O 1
#